Protein AF-A0A9N8PLY5-F1 (afdb_monomer)

Nearest PDB structures (foldseek):
  2zqv-assembly1_A  TM=8.929E-01  e=2.092E-15  Homo sapiens
  2zqu-assembly1_A  TM=8.522E-01  e=7.098E-16  Homo sapiens
  2zqt-assembly1_A  TM=8.803E-01  e=2.092E-15  Homo sapiens
  2zr4-assembly1_A  TM=8.783E-01  e=2.395E-15  Homo sapiens
  2zr5-assembly1_A  TM=8.614E-01  e=6.596E-15  Homo sapiens

Radius of gyration: 19.1 Å; Cα contacts (8 Å, |Δi|>4): 235; chains: 1; bounding box: 31×44×76 Å

Sequence (146 aa):
MGTYHSSASLRPDGQGQQEGKIRASHLLVKHKDSRRPSSWREAQITRSKDDAMTIILGHEARIRSGATSLGDLATTESDCSSSRKRGDLYVSLPFLGSPRQLTLLPAGFFGKGDMQKEFEDAAFALKPGEVSHVVETASGLHLIER

Structure (mmCIF, N/CA/C/O backbone):
data_AF-A0A9N8PLY5-F1
#
_entry.id   AF-A0A9N8PLY5-F1
#
loop_
_atom_site.group_PDB
_atom_site.id
_atom_site.type_symbol
_atom_site.label_atom_id
_atom_site.label_alt_id
_atom_site.label_comp_id
_atom_site.label_asym_id
_atom_site.label_entity_id
_atom_site.label_seq_id
_atom_site.pdbx_PDB_ins_code
_atom_site.Cartn_x
_atom_site.Cartn_y
_atom_site.Cartn_z
_atom_site.occupancy
_atom_site.B_iso_or_equiv
_atom_site.auth_seq_id
_atom_site.auth_comp_id
_atom_site.auth_asym_id
_atom_site.auth_atom_id
_atom_site.pdbx_PDB_model_num
ATOM 1 N N . MET A 1 1 ? 0.915 14.763 62.860 1.00 41.38 1 MET A N 1
ATOM 2 C CA . MET A 1 1 ? 0.776 13.669 61.875 1.00 41.38 1 MET A CA 1
ATOM 3 C C . MET A 1 1 ? 0.134 14.236 60.617 1.00 41.38 1 MET A C 1
ATOM 5 O O . MET A 1 1 ? -1.013 14.646 60.691 1.00 41.38 1 MET A O 1
ATOM 9 N N . GLY A 1 2 ? 0.879 14.355 59.516 1.00 41.28 2 GLY A N 1
ATOM 10 C CA . GLY A 1 2 ? 0.341 14.789 58.222 1.00 41.28 2 GLY A CA 1
ATOM 11 C C . GLY A 1 2 ? 0.014 13.576 57.357 1.00 41.28 2 GLY A C 1
ATOM 12 O O . GLY A 1 2 ? 0.891 12.747 57.123 1.00 41.28 2 GLY A O 1
ATOM 13 N N . THR A 1 3 ? -1.234 13.451 56.918 1.00 40.03 3 THR A N 1
ATOM 14 C CA . THR A 1 3 ? -1.690 12.394 56.011 1.00 40.03 3 THR A CA 1
ATOM 15 C C . THR A 1 3 ? -1.619 12.886 54.569 1.00 40.03 3 THR A C 1
ATOM 17 O O . THR A 1 3 ? -2.434 13.683 54.114 1.00 40.03 3 THR A O 1
ATOM 20 N N . TYR A 1 4 ? -0.609 12.402 53.849 1.00 36.97 4 TYR A N 1
ATOM 21 C CA . TYR A 1 4 ? -0.538 12.457 52.393 1.00 36.97 4 TYR A CA 1
ATOM 22 C C . TYR A 1 4 ? -1.430 11.349 51.820 1.00 36.97 4 TYR A C 1
ATOM 24 O O . TYR A 1 4 ? -1.236 10.181 52.148 1.00 36.97 4 TYR A O 1
ATOM 32 N N . HIS A 1 5 ? -2.373 11.695 50.945 1.00 38.81 5 HIS A N 1
ATOM 33 C CA . HIS A 1 5 ? -3.056 10.725 50.088 1.00 38.81 5 HIS A CA 1
ATOM 34 C C . HIS A 1 5 ? -2.550 10.898 48.655 1.00 38.81 5 HIS A C 1
ATOM 36 O O . HIS A 1 5 ? -2.921 11.847 47.967 1.00 38.81 5 HIS A O 1
ATOM 42 N N . SER A 1 6 ? -1.690 9.975 48.223 1.00 42.34 6 SER A N 1
ATOM 43 C CA . SER A 1 6 ? -1.201 9.878 46.848 1.00 42.34 6 SER A CA 1
ATOM 44 C C . SER A 1 6 ? -1.874 8.719 46.114 1.00 42.34 6 SER A C 1
ATOM 46 O O . SER A 1 6 ? -1.906 7.598 46.611 1.00 42.34 6 SER A O 1
ATOM 48 N N . SER A 1 7 ? -2.316 9.041 44.894 1.00 39.31 7 SER A N 1
ATOM 49 C CA . SER A 1 7 ? -2.361 8.216 43.675 1.00 39.31 7 SER A CA 1
ATOM 50 C C . SER A 1 7 ? -3.138 6.893 43.676 1.00 39.31 7 SER A C 1
ATOM 52 O O . SER A 1 7 ? -2.694 5.903 44.242 1.00 39.31 7 SER A O 1
ATOM 54 N N . ALA A 1 8 ? -4.186 6.818 42.851 1.00 40.97 8 ALA A N 1
ATOM 55 C CA . ALA A 1 8 ? -4.103 6.252 41.495 1.00 40.97 8 ALA A CA 1
ATOM 56 C C . ALA A 1 8 ? -5.520 5.923 40.998 1.00 40.97 8 ALA A C 1
ATOM 58 O O . ALA A 1 8 ? -5.941 4.769 40.977 1.00 40.97 8 ALA A O 1
ATOM 59 N N . SER A 1 9 ? -6.271 6.945 40.583 1.00 38.50 9 SER A N 1
ATOM 60 C CA . SER A 1 9 ? -7.453 6.704 39.758 1.00 38.50 9 SER A CA 1
ATOM 61 C C . SER A 1 9 ? -6.963 6.210 38.401 1.00 38.50 9 SER A C 1
ATOM 63 O O . SER A 1 9 ? -6.330 6.950 37.646 1.00 38.50 9 SER A O 1
ATOM 65 N N . LEU A 1 10 ? -7.198 4.923 38.155 1.00 43.47 10 LEU A N 1
ATOM 66 C CA . LEU A 1 10 ? -7.024 4.251 36.876 1.00 43.47 10 LEU A CA 1
ATOM 67 C C . LEU A 1 10 ? -7.582 5.144 35.762 1.00 43.47 10 LEU A C 1
ATOM 69 O O . LEU A 1 10 ? -8.719 5.612 35.826 1.00 43.47 10 LEU A O 1
ATOM 73 N N . ARG A 1 11 ? -6.722 5.443 34.788 1.00 43.44 11 ARG A N 1
ATOM 74 C CA . ARG A 1 11 ? -7.014 6.338 33.668 1.00 43.44 11 ARG A CA 1
ATOM 75 C C . ARG A 1 11 ? -8.225 5.786 32.903 1.00 43.44 11 ARG A C 1
ATOM 77 O O . ARG A 1 11 ? -8.207 4.597 32.582 1.00 43.44 11 ARG A O 1
ATOM 84 N N . PRO A 1 12 ? -9.244 6.606 32.603 1.00 41.22 12 PRO A N 1
ATOM 85 C CA . PRO A 1 12 ? -10.310 6.187 31.714 1.00 41.22 12 PRO A CA 1
ATOM 86 C C . PRO A 1 12 ? -9.721 5.947 30.322 1.00 41.22 12 PRO A C 1
ATOM 88 O O . PRO A 1 12 ? -8.774 6.622 29.907 1.00 41.22 12 PRO A O 1
ATOM 91 N N . ASP A 1 13 ? -10.283 4.944 29.656 1.00 42.12 13 ASP A N 1
ATOM 92 C CA . ASP A 1 13 ? -10.134 4.629 28.241 1.00 42.12 13 ASP A CA 1
ATOM 93 C C . ASP A 1 13 ? -9.898 5.907 27.423 1.00 42.12 13 ASP A C 1
ATOM 95 O O . ASP A 1 13 ? -10.708 6.835 27.444 1.00 42.12 13 ASP 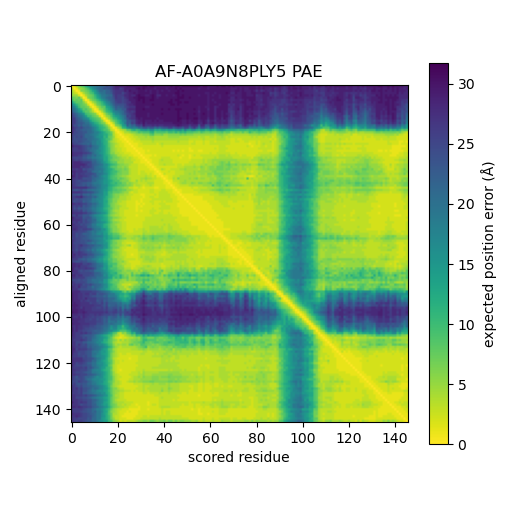A O 1
ATOM 99 N N . GLY A 1 14 ? -8.728 5.994 26.787 1.00 40.12 14 GLY A N 1
ATOM 100 C CA . GLY A 1 14 ? -8.248 7.170 26.070 1.00 40.12 14 GLY A CA 1
ATOM 101 C C . GLY A 1 14 ? -9.012 7.413 24.772 1.00 40.12 14 GLY A C 1
ATOM 102 O O . GLY A 1 14 ? -8.413 7.427 23.704 1.00 40.12 14 GLY A O 1
ATOM 103 N N . GLN A 1 15 ? -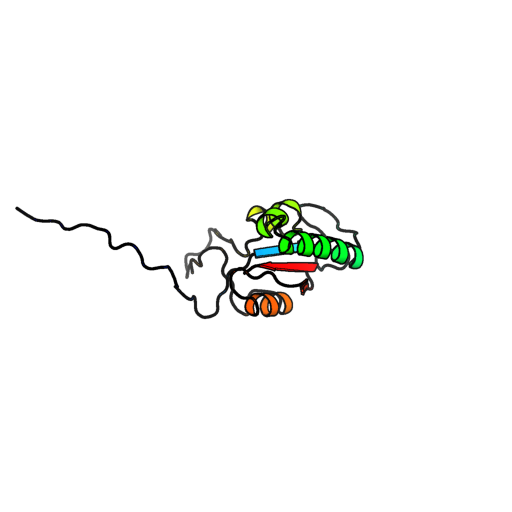10.317 7.657 24.859 1.00 39.94 15 GLN A N 1
ATOM 104 C CA . GLN A 1 15 ? -11.142 8.216 23.792 1.00 39.94 15 GLN A CA 1
ATOM 105 C C . GLN A 1 15 ? -10.927 9.731 23.732 1.00 39.94 15 GLN A C 1
ATOM 107 O O . GLN A 1 15 ? -11.839 10.535 23.879 1.00 39.94 15 GLN A O 1
ATOM 112 N N . GLY A 1 16 ? -9.676 10.135 23.519 1.00 40.00 16 GLY A N 1
ATOM 113 C CA . GLY A 1 16 ? -9.388 11.440 22.953 1.00 40.00 16 GLY A CA 1
ATOM 114 C C . GLY A 1 16 ? -9.602 11.332 21.453 1.00 40.00 16 GLY A C 1
ATOM 115 O O . GLY A 1 16 ? -8.645 11.087 20.723 1.00 40.00 16 GLY A O 1
ATOM 116 N N . GLN A 1 17 ? -10.851 11.465 20.996 1.00 43.62 17 GLN A N 1
ATOM 117 C CA . GLN A 1 17 ? -11.123 11.814 19.605 1.00 43.62 17 GLN A CA 1
ATOM 118 C C . GLN A 1 17 ? -10.312 13.077 19.299 1.00 43.62 17 GLN A C 1
ATOM 120 O O . GLN A 1 17 ? -10.666 14.176 19.714 1.00 43.62 17 GLN A O 1
ATOM 125 N N . GLN A 1 18 ? -9.186 12.922 18.604 1.00 48.59 18 GLN A N 1
ATOM 126 C CA . GLN A 1 18 ? -8.616 14.030 17.860 1.00 48.59 18 GLN A CA 1
ATOM 127 C C . GLN A 1 18 ? -9.636 14.325 16.762 1.00 48.59 18 GLN A C 1
ATOM 129 O O . GLN A 1 18 ? -9.681 13.607 15.766 1.00 48.59 18 GLN A O 1
ATOM 134 N N . GLU A 1 19 ? -10.529 15.287 16.993 1.00 57.56 19 GLU A N 1
ATOM 135 C CA . GLU A 1 19 ? -11.599 15.648 16.062 1.00 57.56 19 GLU A CA 1
ATOM 136 C C . GLU A 1 19 ? -11.011 15.846 14.651 1.00 57.56 19 GLU A C 1
ATOM 138 O O . GLU A 1 19 ? -10.247 16.775 14.395 1.00 57.56 19 GLU A O 1
ATOM 143 N N . GLY A 1 20 ? -11.301 14.902 13.747 1.00 72.31 20 GLY A N 1
ATOM 144 C CA . GLY A 1 20 ? -10.858 14.926 12.349 1.00 72.31 20 GLY A CA 1
ATOM 145 C C . GLY A 1 20 ? -9.541 14.213 12.009 1.00 72.31 20 GLY A C 1
ATOM 146 O O . GLY A 1 20 ? -9.143 14.274 10.846 1.00 72.31 20 GLY A O 1
ATOM 147 N N . LYS A 1 21 ? -8.874 13.528 12.950 1.00 80.25 21 LYS A N 1
ATOM 148 C CA . LYS A 1 21 ? -7.647 12.754 12.670 1.00 80.25 21 LYS A CA 1
ATOM 149 C C . LYS A 1 21 ? -7.850 11.260 12.889 1.00 80.25 21 LYS A C 1
ATOM 151 O O . LYS A 1 21 ? -8.472 10.845 13.866 1.00 80.25 21 LYS A O 1
ATOM 156 N N . ILE A 1 22 ? -7.298 10.452 11.991 1.00 84.12 22 ILE A N 1
ATOM 157 C CA . ILE A 1 22 ? -7.348 8.989 12.052 1.00 84.12 22 ILE A CA 1
ATOM 158 C C . ILE A 1 22 ? -5.942 8.416 12.099 1.00 84.12 22 ILE A C 1
ATOM 160 O O . ILE A 1 22 ? -5.001 9.028 11.599 1.00 84.12 22 ILE A O 1
ATOM 164 N N . ARG A 1 23 ? -5.814 7.230 12.690 1.00 86.19 23 ARG A N 1
ATOM 165 C CA . ARG A 1 23 ? -4.620 6.407 12.564 1.00 86.19 23 ARG A CA 1
ATOM 166 C C . ARG A 1 23 ? -4.873 5.322 11.535 1.00 86.19 23 ARG A C 1
ATOM 168 O O . ARG A 1 23 ? -5.971 4.784 11.510 1.00 86.19 23 ARG A O 1
ATOM 175 N N . ALA A 1 24 ? -3.885 5.044 10.691 1.00 89.12 24 ALA A N 1
ATOM 176 C CA . ALA A 1 24 ? -3.950 3.918 9.772 1.00 89.12 24 ALA A CA 1
ATOM 177 C C . ALA A 1 24 ? -2.555 3.363 9.473 1.00 89.12 24 ALA A C 1
ATOM 179 O O . ALA A 1 24 ? -1.560 4.093 9.437 1.00 89.12 24 ALA A O 1
ATOM 180 N N . SER A 1 25 ? -2.510 2.065 9.208 1.00 91.38 25 SER A N 1
ATOM 181 C CA . SER A 1 25 ? -1.362 1.368 8.645 1.00 91.38 25 SER A CA 1
ATOM 182 C C . SER A 1 25 ? -1.630 1.0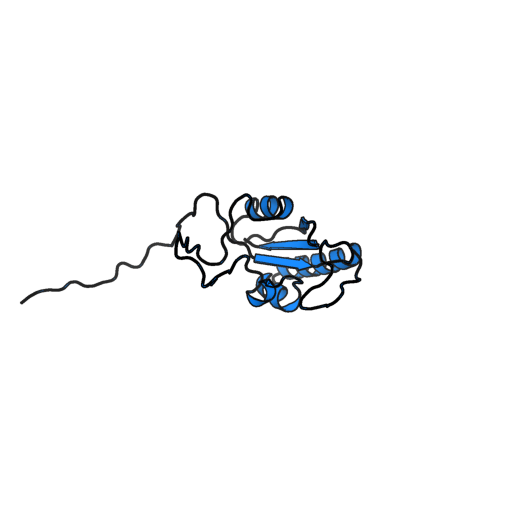42 7.183 1.00 91.38 25 SER A C 1
ATOM 184 O O . SER A 1 25 ? -2.777 0.878 6.773 1.00 91.38 25 SER A O 1
ATOM 186 N N . HIS A 1 26 ? -0.576 0.938 6.376 1.00 92.62 26 HIS A N 1
ATOM 187 C CA . HIS A 1 26 ? -0.727 0.547 4.976 1.00 92.62 26 HIS A CA 1
ATOM 188 C C . HIS A 1 26 ? 0.326 -0.443 4.488 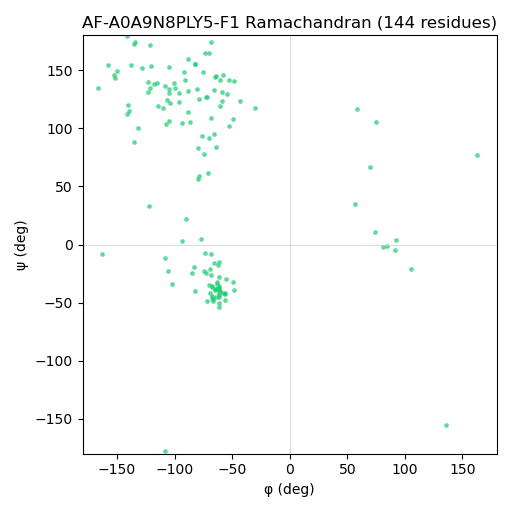1.00 92.62 26 HIS A C 1
ATOM 190 O O . HIS A 1 26 ? 1.463 -0.494 4.971 1.00 92.62 26 HIS A O 1
ATOM 196 N N . LEU A 1 27 ? -0.057 -1.196 3.465 1.00 92.75 27 LEU A N 1
ATOM 197 C CA . LEU A 1 27 ? 0.833 -1.999 2.645 1.00 92.75 27 LEU A CA 1
ATOM 198 C C . LEU A 1 27 ? 0.810 -1.416 1.236 1.00 92.75 27 LEU A C 1
ATOM 200 O O . LEU A 1 27 ? -0.246 -1.361 0.614 1.00 92.75 27 LEU A O 1
ATOM 204 N N . LEU A 1 28 ? 1.971 -0.974 0.751 1.00 93.88 28 LEU A N 1
ATOM 205 C CA . LEU A 1 28 ? 2.131 -0.401 -0.582 1.00 93.88 28 LEU A CA 1
ATOM 206 C C . LEU A 1 28 ? 2.847 -1.397 -1.491 1.00 93.88 28 LEU A C 1
ATOM 208 O O . LEU A 1 28 ? 3.971 -1.790 -1.188 1.00 93.88 28 LEU A O 1
ATOM 212 N N . VAL A 1 29 ? 2.243 -1.731 -2.626 1.00 94.94 29 VAL A N 1
ATOM 213 C CA . VAL A 1 29 ? 2.895 -2.449 -3.725 1.00 94.94 29 VAL A CA 1
ATOM 214 C C . VAL A 1 29 ? 3.066 -1.488 -4.892 1.00 94.94 29 VAL A C 1
ATOM 216 O O . VAL A 1 29 ? 2.096 -0.969 -5.447 1.00 94.94 29 VAL A O 1
ATOM 219 N N . LYS A 1 30 ? 4.315 -1.232 -5.272 1.00 95.12 30 LYS A N 1
ATOM 220 C CA . LYS A 1 30 ? 4.626 -0.389 -6.430 1.00 95.12 30 LYS A CA 1
ATOM 221 C C . LYS A 1 30 ? 4.678 -1.206 -7.720 1.00 95.12 30 LYS A C 1
ATOM 223 O O . LYS A 1 30 ? 4.901 -2.417 -7.702 1.00 95.12 30 LYS A O 1
ATOM 228 N N . HIS A 1 31 ? 4.537 -0.510 -8.840 1.00 95.88 31 HIS A N 1
ATOM 229 C CA . HIS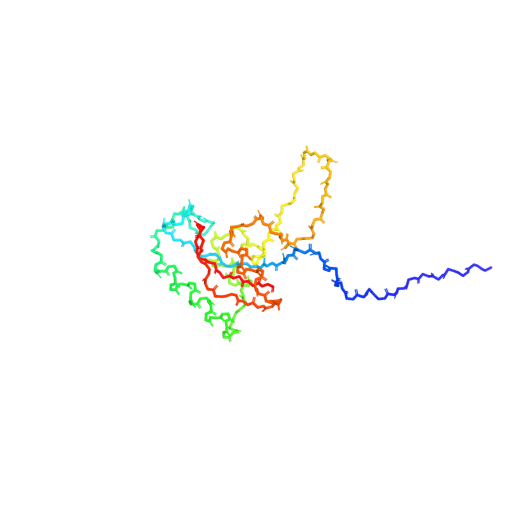 A 1 31 ? 4.712 -1.019 -10.201 1.00 95.88 31 HIS A CA 1
ATOM 230 C C . HIS A 1 31 ? 5.548 -0.031 -11.025 1.00 95.88 31 HIS A C 1
ATOM 232 O O . HIS A 1 31 ? 5.870 1.068 -10.567 1.00 95.88 31 HIS A O 1
ATOM 238 N N . LYS A 1 32 ? 5.893 -0.418 -12.254 1.00 94.06 32 LYS A N 1
ATOM 239 C CA . LYS A 1 32 ? 6.695 0.400 -13.177 1.00 94.06 32 LYS A CA 1
ATOM 240 C C . LYS A 1 32 ? 6.117 1.799 -13.451 1.00 94.06 32 LYS A C 1
ATOM 242 O O . LYS A 1 32 ? 6.882 2.729 -13.676 1.00 94.06 32 LYS A O 1
ATOM 247 N N . ASP A 1 33 ? 4.791 1.954 -13.398 1.00 92.81 33 ASP A N 1
ATOM 248 C CA . ASP A 1 33 ? 4.097 3.229 -13.657 1.00 92.81 33 ASP A CA 1
ATOM 249 C C . ASP A 1 33 ? 3.837 4.038 -12.372 1.00 92.81 33 ASP A C 1
ATOM 251 O O . ASP A 1 33 ? 3.228 5.105 -12.412 1.00 92.81 33 ASP A O 1
ATOM 255 N N . SER A 1 34 ? 4.299 3.556 -11.212 1.00 92.25 34 SER A N 1
ATOM 256 C CA . SER A 1 34 ? 4.252 4.331 -9.973 1.00 92.25 34 SER A CA 1
ATOM 257 C C . SER A 1 34 ? 5.142 5.572 -10.086 1.00 92.25 34 SER A C 1
ATOM 259 O O . SER A 1 34 ? 6.249 5.501 -10.613 1.00 92.25 34 SER A O 1
ATOM 261 N N . ARG A 1 35 ? 4.731 6.702 -9.492 1.00 90.75 35 ARG A N 1
ATOM 262 C CA . ARG A 1 35 ? 5.461 7.991 -9.534 1.00 90.75 35 ARG A CA 1
ATOM 263 C C . ARG A 1 35 ? 6.951 7.878 -9.182 1.00 90.75 35 ARG A C 1
ATOM 265 O O . ARG A 1 35 ? 7.766 8.673 -9.642 1.00 90.75 35 ARG A O 1
ATOM 272 N N . ARG A 1 36 ? 7.301 6.936 -8.303 1.00 89.81 36 ARG A N 1
ATOM 273 C CA . ARG A 1 36 ? 8.680 6.611 -7.914 1.00 89.81 36 ARG A CA 1
ATOM 274 C C . ARG A 1 36 ? 8.846 5.088 -7.905 1.00 89.81 36 ARG A C 1
ATOM 276 O O . ARG A 1 36 ? 8.629 4.506 -6.834 1.00 89.81 36 ARG A O 1
ATOM 283 N N . PRO A 1 37 ? 9.210 4.454 -9.035 1.00 90.75 37 PRO A N 1
ATOM 284 C CA . PRO A 1 37 ? 9.290 3.000 -9.183 1.00 90.75 37 PRO A CA 1
ATOM 285 C C . PRO A 1 37 ? 10.591 2.454 -8.572 1.00 90.75 37 PRO A C 1
ATOM 287 O O . PRO A 1 37 ? 11.418 1.833 -9.230 1.00 90.75 37 PRO A O 1
ATOM 290 N N . SER A 1 38 ? 10.800 2.744 -7.293 1.00 90.81 38 SER A N 1
ATOM 291 C CA . SER A 1 38 ? 11.917 2.268 -6.482 1.00 90.81 38 SER A CA 1
ATOM 292 C C . SER A 1 38 ? 11.503 2.214 -5.016 1.00 90.81 38 SER A C 1
ATOM 294 O O . SER A 1 38 ? 10.695 3.029 -4.546 1.00 90.81 38 SER A O 1
ATOM 296 N N . SER A 1 39 ? 12.027 1.247 -4.276 1.00 90.00 39 SER A N 1
ATOM 297 C CA . SER A 1 39 ? 11.786 1.076 -2.847 1.00 90.00 39 SER A CA 1
ATOM 298 C C . SER A 1 39 ? 13.061 0.630 -2.135 1.00 90.00 39 SER A C 1
ATOM 300 O O . SER A 1 39 ? 14.118 0.465 -2.736 1.00 90.00 39 SER A O 1
ATOM 302 N N . TRP A 1 40 ? 12.970 0.455 -0.819 1.00 87.56 40 TRP A N 1
ATOM 303 C CA . TRP A 1 40 ? 14.053 -0.141 -0.040 1.00 87.56 40 TRP A CA 1
ATOM 304 C C . TRP A 1 40 ? 14.244 -1.636 -0.351 1.00 87.56 40 TRP A C 1
ATOM 306 O O . TRP A 1 40 ? 15.313 -2.168 -0.067 1.00 87.56 40 TRP A O 1
ATOM 316 N N . ARG A 1 41 ? 13.217 -2.300 -0.907 1.00 86.94 41 ARG A N 1
ATOM 317 C CA . ARG A 1 41 ? 13.254 -3.715 -1.305 1.00 86.94 41 ARG A CA 1
ATOM 318 C C . ARG A 1 41 ? 13.899 -3.885 -2.669 1.00 86.94 41 ARG A C 1
ATOM 320 O O . ARG A 1 41 ? 14.657 -4.822 -2.884 1.00 86.94 41 ARG A O 1
ATOM 327 N N . GLU A 1 42 ? 13.583 -2.975 -3.584 1.00 88.56 42 GLU A N 1
ATOM 328 C CA . GLU A 1 42 ? 13.980 -3.075 -4.980 1.00 88.56 42 GLU A CA 1
ATOM 329 C C . GLU A 1 42 ? 14.389 -1.698 -5.508 1.00 88.56 42 GLU A C 1
ATOM 331 O O . GLU A 1 42 ? 13.597 -0.753 -5.528 1.00 88.56 42 GLU A O 1
ATOM 336 N N . ALA A 1 43 ? 15.644 -1.583 -5.952 1.00 89.00 43 ALA A N 1
ATOM 337 C CA . ALA A 1 43 ? 16.199 -0.323 -6.440 1.00 89.00 43 ALA A CA 1
ATOM 338 C C . ALA A 1 43 ? 15.474 0.199 -7.694 1.00 89.00 43 ALA A C 1
ATOM 340 O O . ALA A 1 43 ? 15.349 1.411 -7.864 1.00 89.00 43 ALA A O 1
ATOM 341 N N . GLN A 1 44 ? 14.970 -0.703 -8.540 1.00 92.44 44 GLN A N 1
ATOM 342 C CA . GLN A 1 44 ? 14.210 -0.377 -9.742 1.00 92.44 44 GLN A CA 1
ATOM 343 C C . GLN A 1 44 ? 13.071 -1.379 -9.930 1.00 92.44 44 GLN A C 1
ATOM 345 O O . GLN A 1 44 ? 13.304 -2.542 -10.233 1.00 92.44 44 GLN A O 1
ATOM 350 N N . ILE A 1 45 ? 11.839 -0.906 -9.791 1.00 92.31 45 ILE A N 1
ATOM 351 C CA . ILE A 1 45 ? 10.632 -1.725 -9.862 1.00 92.31 45 ILE A CA 1
ATOM 352 C C . ILE A 1 45 ? 10.168 -1.800 -11.314 1.00 92.31 45 ILE A C 1
ATOM 354 O O . ILE A 1 45 ? 9.763 -0.797 -11.898 1.00 92.31 45 ILE A O 1
ATOM 358 N N . THR A 1 46 ? 10.232 -2.998 -11.894 1.00 94.06 46 THR A N 1
ATOM 359 C CA . THR A 1 46 ? 9.909 -3.244 -13.315 1.00 94.06 46 THR A CA 1
ATOM 360 C C . THR A 1 46 ? 8.601 -4.004 -13.533 1.00 94.06 46 THR A C 1
ATOM 362 O O . THR A 1 46 ? 8.096 -4.044 -14.657 1.00 94.06 46 THR A O 1
ATOM 365 N N . ARG A 1 47 ? 8.021 -4.562 -12.463 1.00 94.50 47 ARG A N 1
ATOM 366 C CA . ARG A 1 47 ? 6.761 -5.318 -12.501 1.00 94.50 47 ARG A CA 1
ATOM 367 C C . ARG A 1 47 ? 5.606 -4.486 -13.064 1.00 94.50 47 ARG A C 1
ATOM 369 O O . ARG A 1 47 ? 5.547 -3.265 -12.864 1.00 94.50 47 ARG A O 1
ATOM 376 N N . SER A 1 48 ? 4.692 -5.139 -13.777 1.00 96.50 48 SER A N 1
ATOM 377 C CA . SER A 1 48 ? 3.533 -4.465 -14.360 1.00 96.50 48 SER A CA 1
ATOM 378 C C . SER A 1 48 ? 2.499 -4.098 -13.291 1.00 96.50 48 SER A C 1
ATOM 380 O O . SER A 1 48 ? 2.543 -4.582 -12.158 1.00 96.50 48 SER A O 1
ATOM 382 N N . LYS A 1 49 ? 1.554 -3.221 -13.647 1.00 94.00 49 LYS A N 1
ATOM 383 C CA . LYS A 1 49 ? 0.420 -2.898 -12.774 1.00 94.00 49 LYS A CA 1
ATOM 384 C C . LYS A 1 49 ? -0.445 -4.132 -12.479 1.00 94.00 49 LYS A C 1
ATOM 386 O O . LYS A 1 49 ? -0.921 -4.268 -11.360 1.00 94.00 49 LYS A O 1
ATOM 391 N N . ASP A 1 50 ? -0.605 -5.029 -13.450 1.00 94.88 50 ASP A N 1
ATOM 392 C CA . ASP A 1 50 ? -1.378 -6.268 -13.297 1.00 94.88 50 ASP A CA 1
ATOM 393 C C . ASP A 1 50 ? -0.690 -7.261 -12.345 1.00 94.88 50 ASP A C 1
ATOM 395 O O . ASP A 1 50 ? -1.320 -7.797 -11.432 1.00 94.88 50 ASP A O 1
ATOM 399 N N . ASP A 1 51 ? 0.637 -7.397 -12.452 1.00 94.75 51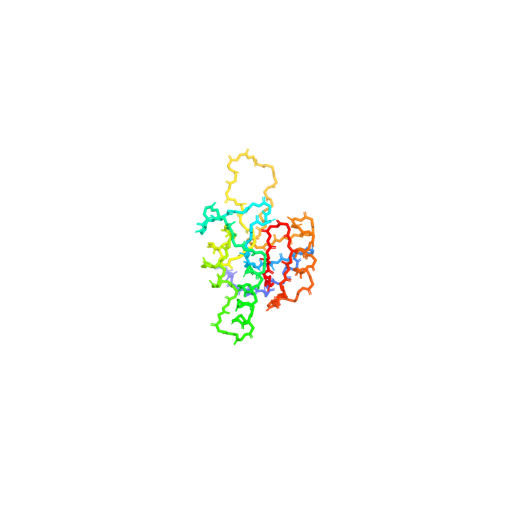 ASP A N 1
ATOM 400 C CA . ASP A 1 51 ? 1.421 -8.198 -11.504 1.00 94.75 51 ASP A CA 1
ATOM 401 C C . ASP A 1 51 ? 1.304 -7.631 -10.086 1.00 94.75 51 ASP A C 1
ATOM 403 O O . ASP A 1 51 ? 1.074 -8.364 -9.125 1.00 94.75 51 ASP A O 1
ATOM 407 N N . ALA A 1 52 ? 1.423 -6.306 -9.945 1.00 93.75 52 ALA A N 1
ATOM 408 C CA . ALA A 1 52 ? 1.245 -5.637 -8.662 1.00 93.75 52 ALA A CA 1
ATOM 409 C C . ALA A 1 52 ? -0.172 -5.844 -8.101 1.00 93.75 52 ALA A C 1
ATOM 411 O O . ALA A 1 52 ? -0.316 -6.044 -6.894 1.00 93.75 52 ALA A O 1
ATOM 412 N N . MET A 1 53 ? -1.196 -5.853 -8.964 1.00 94.94 53 MET A N 1
ATOM 413 C CA . MET A 1 53 ? -2.583 -6.140 -8.592 1.00 94.94 53 MET A CA 1
ATOM 414 C C . MET A 1 53 ? -2.733 -7.574 -8.078 1.00 94.94 53 MET A C 1
ATOM 416 O O . MET A 1 53 ? -3.316 -7.802 -7.022 1.00 94.94 53 MET A O 1
ATOM 420 N N . THR A 1 54 ? -2.135 -8.541 -8.767 1.00 95.69 54 THR A N 1
ATOM 421 C CA . THR A 1 54 ? -2.140 -9.946 -8.342 1.00 95.69 54 THR A CA 1
ATOM 422 C C . THR A 1 54 ? -1.448 -10.125 -6.989 1.00 95.69 54 THR A C 1
ATOM 424 O O . THR A 1 54 ? -1.970 -10.807 -6.105 1.00 95.69 54 THR A O 1
ATOM 427 N N . ILE A 1 55 ? -0.303 -9.464 -6.787 1.00 94.38 55 ILE A N 1
ATOM 428 C CA . ILE A 1 55 ? 0.446 -9.502 -5.524 1.00 94.38 55 ILE A CA 1
ATOM 429 C C . ILE A 1 55 ? -0.400 -8.938 -4.377 1.00 94.38 55 ILE A C 1
ATOM 431 O O . ILE A 1 55 ? -0.550 -9.586 -3.338 1.00 94.38 55 ILE A O 1
ATOM 435 N N . ILE A 1 56 ? -0.981 -7.749 -4.558 1.00 94.94 56 ILE A N 1
ATOM 436 C CA . ILE A 1 56 ? -1.727 -7.091 -3.483 1.00 94.94 56 ILE A CA 1
ATOM 437 C C . ILE A 1 56 ? -3.047 -7.802 -3.167 1.00 94.94 56 ILE A C 1
ATOM 439 O O . ILE A 1 56 ? -3.391 -7.922 -1.995 1.00 94.94 56 ILE A O 1
ATOM 443 N N . LEU A 1 57 ? -3.731 -8.367 -4.166 1.00 94.81 57 LEU A N 1
ATOM 444 C CA . LEU A 1 57 ? -4.905 -9.220 -3.952 1.00 94.81 57 LEU A CA 1
ATOM 445 C C . LEU A 1 57 ? -4.542 -10.499 -3.185 1.00 94.81 57 LEU A C 1
ATOM 447 O O . LEU A 1 57 ? -5.280 -10.929 -2.298 1.00 94.81 57 LEU A O 1
ATOM 451 N N . GLY A 1 58 ? -3.374 -11.085 -3.466 1.00 95.12 58 GLY A N 1
ATOM 452 C CA . GLY A 1 58 ? -2.846 -12.209 -2.694 1.00 95.12 58 GLY A CA 1
ATOM 453 C C . GLY A 1 58 ? -2.602 -11.847 -1.225 1.00 95.12 58 GLY A C 1
ATOM 454 O O . GLY A 1 58 ? -2.904 -12.636 -0.326 1.00 95.12 58 GLY A O 1
ATOM 455 N N . HIS A 1 59 ? -2.101 -10.640 -0.956 1.00 93.69 59 HIS A N 1
ATOM 456 C CA . HIS A 1 59 ? -1.967 -10.122 0.407 1.00 93.69 59 HIS A CA 1
ATOM 457 C C . HIS A 1 59 ? -3.327 -9.864 1.065 1.00 93.69 59 HIS A C 1
ATOM 459 O O . HIS A 1 59 ? -3.526 -10.292 2.201 1.00 93.69 59 HIS A O 1
ATOM 465 N N . GLU A 1 60 ? -4.275 -9.251 0.352 1.00 93.75 60 GLU A N 1
ATOM 466 C CA . GLU A 1 60 ? -5.639 -9.013 0.836 1.00 93.75 60 GLU A CA 1
ATOM 467 C C . GLU A 1 60 ? -6.306 -10.326 1.265 1.00 93.75 60 GLU A C 1
ATOM 469 O O . GLU A 1 60 ? -6.828 -10.421 2.375 1.00 93.75 60 GLU A O 1
ATOM 474 N N . ALA A 1 61 ? -6.225 -11.373 0.439 1.00 94.25 61 ALA A N 1
ATOM 475 C CA . ALA A 1 61 ? -6.777 -12.688 0.756 1.00 94.25 61 ALA A CA 1
ATOM 476 C C . ALA A 1 61 ? -6.143 -13.307 2.016 1.00 94.25 61 ALA A C 1
ATOM 478 O O . ALA A 1 61 ? -6.841 -13.888 2.851 1.00 94.25 61 ALA A O 1
ATOM 479 N N . ARG A 1 62 ? -4.825 -13.156 2.201 1.00 93.00 62 ARG A N 1
ATOM 480 C CA . ARG A 1 62 ? -4.117 -13.640 3.401 1.00 93.00 62 ARG A CA 1
ATOM 481 C C . ARG A 1 62 ? -4.511 -12.877 4.667 1.00 93.00 62 ARG A C 1
ATOM 483 O O . ARG A 1 62 ? -4.606 -13.488 5.727 1.00 93.00 62 ARG A O 1
ATOM 490 N N . ILE A 1 63 ? -4.758 -11.574 4.556 1.00 92.31 63 ILE A N 1
ATOM 491 C CA . ILE A 1 63 ? -5.204 -10.740 5.679 1.00 92.31 63 ILE A CA 1
ATOM 492 C C . ILE A 1 63 ? -6.654 -11.071 6.037 1.00 92.31 63 ILE A C 1
ATOM 494 O O . ILE A 1 63 ? -6.958 -11.363 7.190 1.00 92.31 63 ILE A O 1
ATOM 498 N N . ARG A 1 64 ? -7.545 -11.124 5.039 1.00 90.50 64 ARG A N 1
ATOM 499 C CA . ARG A 1 64 ? -8.970 -11.441 5.232 1.00 90.50 64 ARG A CA 1
ATOM 500 C C . ARG A 1 64 ? -9.207 -12.850 5.770 1.00 90.50 64 ARG A C 1
ATOM 502 O O . ARG A 1 64 ? -10.135 -13.051 6.542 1.00 90.50 64 ARG A O 1
ATOM 509 N N . SER A 1 65 ? -8.378 -13.819 5.381 1.00 92.62 65 SER A N 1
ATOM 510 C CA . SER A 1 65 ? -8.429 -15.179 5.940 1.00 92.62 65 SER A CA 1
ATOM 511 C C . SER A 1 65 ? -7.876 -15.276 7.366 1.00 92.62 65 SER A C 1
ATOM 513 O O . SER A 1 65 ? -7.980 -16.335 7.978 1.00 92.62 65 SER A O 1
ATOM 515 N N . GLY A 1 66 ? -7.285 -14.202 7.903 1.00 90.12 66 GLY A N 1
ATOM 516 C CA . GLY A 1 66 ? -6.665 -14.192 9.227 1.00 90.12 66 GLY A CA 1
ATOM 517 C C . GLY A 1 66 ? -5.329 -14.936 9.294 1.00 90.12 66 GLY A C 1
ATOM 518 O O . GLY A 1 66 ? -4.806 -15.147 10.385 1.00 90.12 66 GLY A O 1
ATOM 519 N N . ALA A 1 67 ? -4.751 -15.329 8.152 1.00 90.69 67 ALA A N 1
ATOM 520 C CA . ALA A 1 67 ? -3.475 -16.042 8.105 1.00 90.69 67 ALA A CA 1
ATOM 521 C C . ALA A 1 67 ? -2.287 -15.160 8.532 1.00 90.69 67 ALA A C 1
ATOM 523 O O . ALA A 1 67 ? -1.254 -15.670 8.958 1.00 90.69 67 ALA A O 1
ATOM 524 N N . THR A 1 68 ? -2.405 -13.839 8.375 1.00 90.25 68 THR A N 1
ATOM 525 C CA . THR A 1 68 ? -1.382 -12.856 8.758 1.00 90.25 68 THR A CA 1
ATOM 526 C C . THR A 1 68 ? -2.015 -11.480 8.964 1.00 90.25 68 THR A C 1
ATOM 528 O O . THR A 1 68 ? -3.036 -11.181 8.349 1.00 90.25 68 THR A O 1
ATOM 531 N N . SER A 1 69 ? -1.401 -10.616 9.777 1.00 89.81 69 SER A N 1
ATOM 532 C CA . SER A 1 69 ? -1.844 -9.219 9.908 1.00 89.81 69 SER A CA 1
ATOM 533 C C . SER A 1 69 ? -1.290 -8.337 8.782 1.00 89.81 69 SER A C 1
ATOM 535 O O . SER A 1 69 ? -0.222 -8.638 8.227 1.00 89.81 69 SER A O 1
ATOM 537 N N . LEU A 1 70 ? -1.977 -7.226 8.468 1.00 90.81 70 LEU A N 1
ATOM 538 C CA . LEU A 1 70 ? -1.460 -6.223 7.530 1.00 90.81 70 LEU A CA 1
ATOM 539 C C . LEU A 1 70 ? -0.112 -5.692 8.011 1.00 90.81 70 LEU A C 1
ATOM 541 O O . LEU A 1 70 ? 0.819 -5.566 7.219 1.00 90.81 70 LEU A O 1
ATOM 545 N N . GLY A 1 71 ? 0.011 -5.43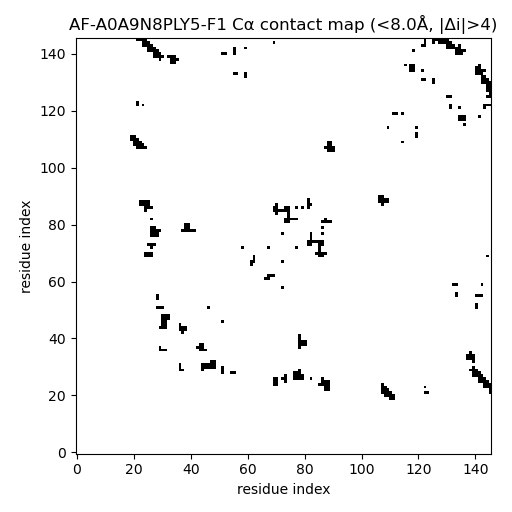9 9.314 1.00 87.50 71 GLY A N 1
ATOM 546 C CA . GLY A 1 71 ? 1.237 -4.921 9.900 1.00 87.50 71 GLY A CA 1
ATOM 547 C C . GLY A 1 71 ? 2.440 -5.848 9.727 1.00 87.50 71 GLY A C 1
ATOM 548 O O . GLY A 1 71 ? 3.522 -5.367 9.398 1.00 87.50 71 GLY A O 1
ATOM 549 N N . ASP A 1 72 ? 2.266 -7.164 9.893 1.00 89.06 72 ASP A N 1
ATOM 550 C CA . ASP A 1 72 ? 3.349 -8.137 9.682 1.00 89.06 72 ASP A CA 1
ATOM 551 C C . ASP A 1 72 ? 3.760 -8.197 8.207 1.00 89.06 72 ASP A C 1
ATOM 553 O O . ASP A 1 72 ? 4.946 -8.071 7.899 1.00 89.06 72 ASP A O 1
ATOM 557 N N . LEU A 1 73 ? 2.794 -8.287 7.285 1.00 90.25 73 LEU A N 1
ATOM 558 C CA . LEU A 1 73 ? 3.088 -8.267 5.847 1.00 90.25 73 LEU A CA 1
ATOM 559 C C . LEU A 1 73 ? 3.734 -6.958 5.405 1.00 90.25 73 LEU A C 1
ATOM 561 O O . LEU A 1 73 ? 4.634 -6.964 4.569 1.00 90.25 73 LEU A O 1
ATOM 565 N N . ALA A 1 74 ? 3.317 -5.829 5.973 1.00 90.44 74 ALA A N 1
ATOM 566 C CA . ALA A 1 74 ? 3.883 -4.538 5.630 1.00 90.44 74 ALA A CA 1
ATOM 567 C C . ALA A 1 74 ? 5.382 -4.467 5.960 1.00 90.44 74 ALA A C 1
ATOM 569 O O . ALA A 1 74 ? 6.110 -3.756 5.270 1.00 90.44 74 ALA A O 1
ATOM 570 N N . THR A 1 75 ? 5.870 -5.214 6.958 1.00 88.25 75 THR A N 1
ATOM 571 C CA . THR A 1 75 ? 7.306 -5.232 7.285 1.00 88.25 75 THR A CA 1
ATOM 572 C C . THR A 1 75 ? 8.170 -5.873 6.201 1.00 88.25 75 THR A C 1
ATOM 574 O O . THR A 1 75 ? 9.278 -5.392 5.960 1.00 88.25 75 THR A O 1
ATOM 577 N N . THR A 1 76 ? 7.676 -6.916 5.526 1.00 88.06 76 THR A N 1
ATOM 578 C CA . THR A 1 76 ? 8.455 -7.679 4.538 1.00 88.06 76 THR A CA 1
ATOM 579 C C . THR A 1 76 ? 8.111 -7.318 3.099 1.00 88.06 76 THR A C 1
ATOM 581 O O . THR A 1 76 ? 9.000 -7.317 2.250 1.00 88.06 76 THR A O 1
ATOM 584 N N . GLU A 1 77 ? 6.847 -6.981 2.826 1.00 90.75 77 GLU A N 1
ATOM 585 C CA . GLU A 1 77 ? 6.319 -6.826 1.468 1.00 90.75 77 GLU A CA 1
ATOM 586 C C . GLU A 1 77 ? 6.092 -5.372 1.044 1.00 90.75 77 GLU A C 1
ATOM 588 O O . GLU A 1 77 ? 6.107 -5.081 -0.152 1.00 90.75 77 GLU A O 1
ATOM 593 N N . SER A 1 78 ? 5.928 -4.433 1.984 1.00 89.94 78 SER A N 1
ATOM 594 C CA . SER A 1 78 ? 5.606 -3.044 1.629 1.00 89.94 78 SER A CA 1
ATOM 595 C C . SER A 1 78 ? 6.796 -2.317 0.996 1.00 89.94 78 SER A C 1
ATOM 597 O O . SER A 1 78 ? 7.869 -2.195 1.588 1.00 89.94 78 SER A O 1
ATOM 599 N N . ASP A 1 79 ? 6.571 -1.726 -0.175 1.00 88.50 79 ASP A N 1
ATOM 600 C CA . ASP A 1 79 ? 7.493 -0.836 -0.887 1.00 88.50 79 ASP A CA 1
ATOM 601 C C . ASP A 1 79 ? 7.549 0.587 -0.291 1.00 88.50 79 ASP A C 1
ATOM 603 O O . ASP A 1 79 ? 8.209 1.484 -0.833 1.00 88.50 79 ASP A O 1
ATOM 607 N N . CYS A 1 80 ? 6.864 0.825 0.831 1.00 84.25 80 CYS A N 1
ATOM 608 C CA . CYS A 1 80 ? 6.963 2.060 1.599 1.00 84.25 80 CYS A CA 1
ATOM 609 C C . CYS A 1 80 ? 8.033 1.948 2.696 1.00 84.25 80 CYS A C 1
ATOM 611 O O . CYS A 1 80 ? 8.230 0.893 3.291 1.00 84.25 80 CYS A O 1
ATOM 613 N N . SER A 1 81 ? 8.690 3.060 3.032 1.00 79.88 81 SER A N 1
ATOM 614 C CA . SER A 1 81 ? 9.627 3.123 4.164 1.00 79.88 81 SER A CA 1
ATOM 615 C C . SER A 1 81 ? 8.951 2.928 5.530 1.00 79.88 81 SER A C 1
ATOM 617 O O . SER A 1 81 ? 9.643 2.635 6.508 1.00 79.88 81 SER A O 1
ATOM 619 N N . SER A 1 82 ? 7.617 3.049 5.608 1.00 76.06 82 SER A N 1
ATOM 620 C CA . SER A 1 82 ? 6.831 2.731 6.808 1.00 76.06 82 SER A CA 1
ATOM 621 C C . SER A 1 82 ? 6.808 1.234 7.145 1.00 76.06 82 SER A C 1
ATOM 623 O O . SER A 1 82 ? 6.393 0.876 8.247 1.00 76.06 82 SER A O 1
ATOM 625 N N . SER A 1 83 ? 7.328 0.359 6.271 1.00 74.19 83 SER A N 1
ATOM 626 C CA . SER A 1 83 ? 7.515 -1.075 6.546 1.00 74.19 83 SER A CA 1
ATOM 627 C C . SER A 1 83 ? 8.196 -1.332 7.897 1.00 74.19 83 SER A C 1
ATOM 629 O O . SER A 1 83 ? 7.760 -2.181 8.667 1.00 74.19 83 SER A O 1
ATOM 631 N N . ARG A 1 84 ? 9.185 -0.509 8.270 1.00 75.31 84 ARG A N 1
ATOM 632 C CA . ARG A 1 84 ? 9.922 -0.599 9.548 1.00 75.31 84 ARG A CA 1
ATOM 633 C C . ARG A 1 84 ? 9.054 -0.412 10.798 1.00 75.31 84 ARG A C 1
ATOM 635 O O . ARG A 1 84 ? 9.511 -0.698 11.899 1.00 75.31 84 ARG A O 1
ATOM 642 N N . LYS A 1 85 ? 7.833 0.102 10.642 1.00 79.81 85 LYS A N 1
ATOM 643 C CA . LYS A 1 85 ? 6.863 0.359 11.716 1.00 79.81 85 LYS A CA 1
ATOM 644 C C . LYS A 1 85 ? 5.561 -0.391 11.476 1.00 79.81 85 LYS A C 1
ATOM 646 O O . LYS A 1 85 ? 4.498 0.112 11.808 1.00 79.81 85 LYS A O 1
ATOM 651 N N . ARG A 1 86 ? 5.645 -1.584 10.875 1.00 80.75 86 ARG A N 1
ATOM 652 C CA . ARG A 1 86 ? 4.472 -2.414 10.560 1.00 80.75 86 ARG A CA 1
ATOM 653 C C . ARG A 1 86 ? 3.451 -1.660 9.691 1.00 80.75 86 ARG A C 1
ATOM 655 O O . ARG A 1 86 ? 2.253 -1.818 9.860 1.00 80.75 86 ARG A O 1
ATOM 662 N N . GLY A 1 87 ? 3.928 -0.799 8.789 1.00 74.81 87 GLY A N 1
ATOM 663 C CA . GLY A 1 87 ? 3.070 -0.024 7.891 1.00 74.81 87 GLY A CA 1
ATOM 664 C C . GLY A 1 87 ? 2.437 1.232 8.498 1.00 74.81 87 GLY A C 1
ATOM 665 O O . GLY A 1 87 ? 1.792 1.955 7.744 1.00 74.81 87 GLY A O 1
ATOM 666 N N . ASP A 1 88 ? 2.648 1.529 9.785 1.00 81.31 88 ASP A N 1
ATOM 667 C CA . ASP A 1 88 ? 2.072 2.694 10.477 1.00 81.31 88 ASP A CA 1
ATOM 668 C C . ASP A 1 88 ? 2.494 4.007 9.800 1.00 81.31 88 ASP A C 1
ATOM 670 O O . ASP A 1 88 ? 3.691 4.281 9.603 1.00 81.31 88 ASP A O 1
ATOM 674 N N . LEU A 1 89 ? 1.508 4.809 9.399 1.00 75.62 89 LEU A N 1
ATOM 675 C CA . LEU A 1 89 ? 1.745 6.093 8.752 1.00 75.62 89 LEU A CA 1
ATOM 676 C C . LEU A 1 89 ? 2.070 7.160 9.802 1.00 75.62 89 LEU A C 1
ATOM 678 O O . LEU A 1 89 ? 1.383 7.305 10.797 1.00 75.62 89 LEU A O 1
ATOM 682 N N . TYR A 1 90 ? 3.117 7.944 9.540 1.00 63.44 90 TYR A N 1
ATOM 683 C CA . TYR A 1 90 ? 3.694 8.985 10.404 1.00 63.44 90 TYR A CA 1
ATOM 684 C C . TYR A 1 90 ? 4.530 8.539 11.613 1.00 63.44 90 TYR A C 1
ATOM 686 O O . TYR A 1 90 ? 4.047 8.272 12.711 1.00 63.44 90 TYR A O 1
ATOM 694 N N . VAL A 1 91 ? 5.846 8.708 11.435 1.00 44.19 91 VAL A N 1
ATOM 695 C CA . VAL A 1 91 ? 6.738 9.283 12.446 1.00 44.19 91 VAL A CA 1
ATOM 696 C C . VAL A 1 91 ? 7.710 10.206 11.718 1.00 44.19 91 VAL A C 1
ATOM 698 O O . VAL A 1 91 ? 8.545 9.734 10.949 1.00 44.19 91 VAL A O 1
ATOM 701 N N . SER A 1 92 ? 7.647 11.502 11.994 1.00 41.84 92 SER A N 1
ATOM 702 C CA . SER A 1 92 ? 8.794 12.378 11.778 1.00 41.84 92 SER A CA 1
ATOM 703 C C . SER A 1 92 ? 8.995 13.204 13.029 1.00 41.84 92 SER A C 1
ATOM 705 O O . SER A 1 92 ? 8.273 14.170 13.217 1.00 41.84 92 SER A O 1
ATOM 707 N 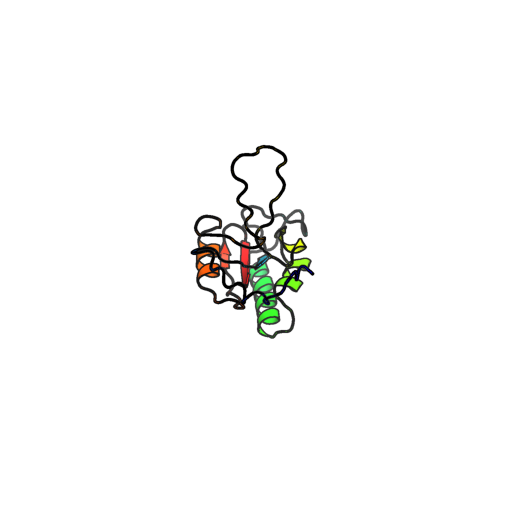N . LEU A 1 93 ? 9.949 12.808 13.873 1.00 36.97 93 LEU A N 1
ATOM 708 C CA . LEU A 1 93 ? 10.755 13.714 14.695 1.00 36.97 93 LEU A CA 1
ATOM 709 C C . LEU A 1 93 ? 12.123 13.039 14.955 1.00 36.97 93 LEU A C 1
ATOM 711 O O . LEU A 1 93 ? 12.143 11.816 15.122 1.00 36.97 93 LEU A O 1
ATOM 715 N N . PRO A 1 94 ? 13.252 13.781 14.996 1.00 42.19 94 PRO A N 1
ATOM 716 C CA . PRO A 1 94 ? 13.340 15.232 15.163 1.00 42.19 94 PRO A CA 1
ATOM 717 C C . PRO A 1 94 ? 13.993 15.963 13.974 1.00 42.19 94 PRO A C 1
ATOM 719 O O . PRO A 1 94 ? 15.048 15.567 13.483 1.00 42.19 94 PRO A O 1
ATOM 722 N N . PHE A 1 95 ? 13.424 17.106 13.579 1.00 38.03 95 PHE A N 1
ATOM 723 C CA . PHE A 1 95 ? 14.209 18.169 12.951 1.00 38.03 95 PHE A CA 1
ATOM 724 C C . PHE A 1 95 ? 14.771 19.035 14.083 1.00 38.03 95 PHE A C 1
ATOM 726 O O . PHE A 1 95 ? 14.039 19.768 14.749 1.00 38.03 95 PHE A O 1
ATOM 733 N N . LEU A 1 96 ? 16.068 18.900 14.349 1.00 45.22 96 LEU A N 1
ATOM 734 C CA . LEU A 1 96 ? 16.795 19.714 15.319 1.00 45.22 96 LEU A CA 1
ATOM 735 C C . LEU A 1 96 ? 17.017 21.110 14.697 1.00 45.22 96 LEU A C 1
ATOM 737 O O . LEU A 1 96 ? 18.080 21.367 14.142 1.00 45.22 96 LEU A O 1
ATOM 741 N N . GLY A 1 97 ? 15.998 21.983 14.671 1.00 46.06 97 GLY A N 1
ATOM 742 C CA . GLY A 1 97 ? 16.140 23.237 13.913 1.00 46.06 97 GLY A CA 1
ATOM 743 C C . GLY A 1 97 ? 15.198 24.419 14.155 1.00 46.06 97 GLY A C 1
ATOM 744 O O . GLY A 1 97 ? 15.486 25.476 13.603 1.00 46.06 97 GLY A O 1
ATOM 745 N N . SER A 1 98 ? 14.113 24.340 14.941 1.00 49.62 98 SER A N 1
ATOM 746 C CA . SER A 1 98 ? 13.379 25.568 15.323 1.00 49.62 98 SER A CA 1
ATOM 747 C C . SER A 1 98 ? 12.373 25.362 16.470 1.00 49.62 98 SER A C 1
ATOM 749 O O . SER A 1 98 ? 11.603 24.405 16.416 1.00 49.62 98 SER A O 1
ATOM 751 N N . PRO A 1 99 ? 12.317 26.245 17.492 1.00 48.69 99 PRO A N 1
ATOM 752 C CA . PRO A 1 99 ? 11.501 26.057 18.696 1.00 48.69 99 PRO A CA 1
ATOM 753 C C . PRO A 1 99 ? 10.073 26.627 18.605 1.00 48.69 99 PRO A C 1
ATOM 755 O O . PRO A 1 99 ? 9.466 26.910 19.638 1.00 48.69 99 PRO A O 1
ATOM 758 N N . ARG A 1 100 ? 9.499 26.841 17.415 1.00 46.91 100 ARG A N 1
ATOM 759 C CA . ARG A 1 100 ? 8.144 27.410 17.313 1.00 46.91 100 ARG A CA 1
ATOM 760 C C . ARG A 1 100 ? 7.111 26.344 16.948 1.00 46.91 100 ARG A C 1
ATOM 762 O O . ARG A 1 100 ? 7.027 25.910 15.809 1.00 46.91 100 ARG A O 1
ATOM 769 N N . GLN A 1 101 ? 6.318 25.984 17.959 1.00 44.34 101 GLN A N 1
ATOM 770 C CA . GLN A 1 101 ? 5.088 25.190 17.891 1.00 44.34 101 GLN A CA 1
ATOM 771 C C . GLN A 1 101 ? 5.273 23.700 17.549 1.00 44.34 101 GLN A C 1
ATOM 773 O O . GLN A 1 101 ? 4.813 23.195 16.529 1.00 44.34 101 GLN A O 1
ATOM 778 N N . LEU A 1 102 ? 5.902 22.961 18.465 1.00 44.25 102 LEU A N 1
ATOM 779 C CA . LEU A 1 102 ? 5.942 21.501 18.428 1.00 44.25 102 LEU A CA 1
ATOM 780 C C . LEU A 1 102 ? 4.544 20.935 18.750 1.00 44.25 102 LEU A C 1
ATOM 782 O O . LEU A 1 102 ? 4.201 20.731 19.913 1.00 44.25 102 LEU A O 1
ATOM 786 N N . THR A 1 103 ? 3.711 20.688 17.737 1.00 43.53 103 THR A N 1
ATOM 787 C CA . THR A 1 103 ? 2.531 19.830 17.920 1.00 43.53 103 THR A CA 1
ATOM 788 C C . THR A 1 103 ? 3.030 18.388 17.951 1.00 43.53 103 THR A C 1
ATOM 790 O O . THR A 1 103 ? 3.241 17.764 16.915 1.00 43.53 103 THR A O 1
ATOM 793 N N . LEU A 1 104 ? 3.289 17.872 19.154 1.00 42.44 104 LEU A N 1
ATOM 794 C CA . LEU A 1 104 ? 3.497 16.445 19.397 1.00 42.44 104 LEU A CA 1
ATOM 795 C C . LEU A 1 104 ? 2.187 15.716 19.077 1.00 42.44 104 LEU A C 1
ATOM 797 O O . LEU A 1 104 ? 1.367 15.481 19.962 1.00 42.44 104 LEU A O 1
ATOM 801 N N . LEU A 1 105 ? 1.955 15.396 17.804 1.00 43.69 105 LEU A N 1
ATOM 802 C CA . LEU A 1 105 ? 0.949 14.399 17.474 1.00 43.69 105 LEU A CA 1
ATOM 803 C C . LEU A 1 105 ? 1.521 13.036 17.881 1.00 43.69 105 LEU A C 1
ATOM 805 O O . LEU A 1 105 ? 2.656 12.727 17.502 1.00 43.69 105 LEU A O 1
ATOM 809 N N . PRO A 1 106 ? 0.797 12.232 18.682 1.00 46.62 106 PRO A N 1
ATOM 810 C CA . PRO A 1 106 ? 1.174 10.844 18.895 1.00 46.62 106 PRO A CA 1
ATOM 811 C C . PRO A 1 106 ? 1.339 10.164 17.530 1.00 46.62 106 PRO A C 1
ATOM 813 O O . PRO A 1 106 ? 0.626 10.482 16.579 1.00 46.62 106 PRO A O 1
ATOM 816 N N . ALA A 1 107 ? 2.337 9.288 17.423 1.00 54.84 107 ALA A N 1
ATOM 817 C CA . ALA A 1 107 ? 2.652 8.553 16.201 1.00 54.84 107 ALA A CA 1
ATOM 818 C C . ALA A 1 107 ? 1.389 7.915 15.594 1.00 54.84 107 ALA A C 1
ATOM 820 O O . ALA A 1 107 ? 0.546 7.412 16.339 1.00 54.84 107 ALA A O 1
ATOM 821 N N . GLY A 1 108 ? 1.258 7.937 14.267 1.00 62.12 108 GLY A N 1
ATOM 822 C CA . GLY A 1 108 ? 0.160 7.248 13.587 1.00 62.12 108 GLY A CA 1
ATOM 823 C C . GLY A 1 108 ? -0.964 8.126 13.035 1.00 62.12 108 GLY A C 1
ATOM 824 O O . GLY A 1 108 ? -1.693 7.657 12.172 1.00 62.12 108 GLY A O 1
ATOM 825 N N . PHE A 1 109 ? -1.159 9.363 13.512 1.00 72.56 109 PHE A N 1
ATOM 826 C CA . PHE A 1 109 ? -2.364 10.141 13.179 1.00 72.56 109 PHE A CA 1
ATOM 827 C C . PHE A 1 109 ? -2.164 11.113 12.008 1.00 72.56 109 PHE A C 1
ATOM 829 O O . PHE A 1 109 ? -1.249 11.937 12.040 1.00 72.56 109 PHE A O 1
ATOM 836 N N . PHE A 1 110 ? -3.069 11.080 11.028 1.00 78.31 110 PHE A N 1
ATOM 837 C CA . PHE A 1 110 ? -3.167 12.055 9.935 1.00 78.31 110 PHE A CA 1
ATOM 838 C C . PHE A 1 110 ? -4.591 12.615 9.813 1.00 78.31 110 PHE A C 1
ATOM 840 O O . PHE A 1 110 ? -5.569 11.978 10.214 1.00 78.31 110 PHE A O 1
ATOM 847 N N . GLY A 1 111 ? -4.694 13.849 9.321 1.00 80.44 111 GLY A N 1
ATOM 848 C CA . GLY A 1 111 ? -5.945 14.552 9.055 1.00 80.44 111 GLY A CA 1
ATOM 849 C C . GLY A 1 111 ? -6.235 14.679 7.560 1.00 80.44 111 GLY A C 1
ATOM 850 O O . GLY A 1 111 ? -5.477 14.203 6.715 1.00 80.44 111 GLY A O 1
ATOM 851 N N . LYS A 1 112 ? -7.344 15.353 7.239 1.00 79.19 112 LYS A N 1
ATOM 852 C CA . LYS A 1 112 ? -7.685 15.672 5.851 1.00 79.19 112 LYS A CA 1
ATOM 853 C C . LYS A 1 112 ? -6.684 16.653 5.233 1.00 79.19 112 LYS A C 1
ATOM 855 O O . LYS A 1 112 ? -6.390 17.681 5.838 1.00 79.19 112 LYS A O 1
ATOM 860 N N . GLY A 1 113 ? -6.218 16.365 4.023 1.00 79.81 113 GLY A N 1
ATOM 861 C CA . GLY A 1 113 ? -5.220 17.132 3.277 1.00 79.81 113 GLY A CA 1
ATOM 862 C C . GLY A 1 113 ? -3.768 16.687 3.487 1.00 79.81 113 GLY A C 1
ATOM 863 O O . GLY A 1 113 ? -2.886 17.214 2.811 1.00 79.81 113 GLY A O 1
ATOM 864 N N . ASP A 1 114 ? -3.507 15.721 4.376 1.00 77.44 114 ASP A N 1
ATOM 865 C CA . ASP A 1 114 ? -2.147 15.234 4.656 1.00 77.44 114 ASP A CA 1
ATOM 866 C C . ASP A 1 114 ? -1.689 14.140 3.670 1.00 77.44 114 ASP A C 1
ATOM 868 O O . ASP A 1 114 ? -0.487 13.939 3.474 1.00 77.44 114 ASP A O 1
ATOM 872 N N . MET A 1 115 ? -2.632 13.419 3.049 1.00 84.00 115 MET A N 1
ATOM 873 C CA . MET A 1 115 ? -2.380 12.271 2.165 1.00 84.00 115 MET A CA 1
ATOM 874 C C . MET A 1 115 ? -2.947 12.488 0.752 1.00 84.00 115 MET A C 1
ATOM 876 O O . MET A 1 115 ? -3.643 13.463 0.479 1.00 84.00 115 MET A O 1
ATOM 880 N N . GLN A 1 116 ? -2.625 11.580 -0.183 1.00 86.75 116 GLN A N 1
ATOM 881 C CA . GLN A 1 116 ? -3.289 11.566 -1.496 1.00 86.75 116 GLN A CA 1
ATOM 882 C C . GLN A 1 116 ? -4.790 11.339 -1.305 1.00 86.75 116 GLN A C 1
ATOM 884 O O . GLN A 1 116 ? -5.184 10.548 -0.447 1.00 86.75 116 GLN A O 1
ATOM 889 N N . LYS A 1 117 ? -5.612 12.024 -2.103 1.00 89.56 117 LYS A N 1
ATOM 890 C CA . LYS A 1 117 ? -7.064 12.078 -1.913 1.00 89.56 117 LYS A CA 1
ATOM 891 C C . LYS A 1 117 ? -7.700 10.687 -1.900 1.00 89.56 117 LYS A C 1
ATOM 893 O O . LYS A 1 117 ? -8.517 10.397 -1.041 1.00 89.56 117 LYS A O 1
ATOM 898 N N . GLU A 1 118 ? -7.270 9.813 -2.801 1.00 91.81 118 GLU A N 1
ATOM 899 C CA . GLU A 1 118 ? -7.773 8.446 -2.934 1.00 91.81 118 GLU A CA 1
ATOM 900 C C . GLU A 1 118 ? -7.448 7.600 -1.695 1.00 91.81 118 GLU A C 1
ATOM 902 O O . GLU A 1 118 ? -8.278 6.826 -1.222 1.00 91.81 118 GLU A O 1
ATOM 907 N N . PHE A 1 119 ? -6.247 7.783 -1.139 1.00 90.44 119 PHE A N 1
ATOM 908 C CA . PHE A 1 119 ? -5.824 7.120 0.092 1.00 90.44 119 PHE A CA 1
ATOM 909 C C . PHE A 1 119 ? -6.627 7.626 1.292 1.00 90.44 119 PHE A C 1
ATOM 911 O O . PHE A 1 119 ? -7.094 6.842 2.115 1.00 90.44 119 PHE A O 1
ATOM 918 N N . GLU A 1 120 ? -6.773 8.944 1.390 1.00 89.50 120 GLU A N 1
ATOM 919 C CA . GLU A 1 120 ? -7.510 9.602 2.459 1.00 89.50 120 GLU A CA 1
ATOM 920 C C . GLU A 1 120 ? -8.979 9.178 2.468 1.00 89.50 120 GLU A C 1
ATOM 922 O O . GLU A 1 120 ? -9.462 8.686 3.486 1.00 89.50 120 GLU A O 1
ATOM 927 N N . ASP A 1 121 ? -9.669 9.311 1.336 1.00 90.75 121 ASP A N 1
ATOM 928 C CA . ASP A 1 121 ? -11.088 8.978 1.214 1.00 90.75 121 ASP A CA 1
ATOM 929 C C . ASP A 1 121 ? -11.342 7.519 1.629 1.00 90.75 121 ASP A C 1
ATOM 931 O O . ASP A 1 121 ? -12.279 7.241 2.381 1.00 90.75 121 ASP A O 1
ATOM 935 N N . ALA A 1 122 ? -10.461 6.596 1.225 1.00 92.38 122 ALA A N 1
ATOM 936 C CA . ALA A 1 122 ? -10.536 5.201 1.639 1.00 92.38 122 ALA A CA 1
ATOM 937 C C . ALA A 1 122 ? -10.280 5.021 3.143 1.00 92.38 122 ALA A C 1
ATOM 939 O O . ALA A 1 122 ? -11.074 4.376 3.819 1.00 92.38 122 ALA A O 1
ATOM 940 N N . ALA A 1 123 ? -9.218 5.610 3.696 1.00 90.38 123 ALA A N 1
ATOM 941 C CA . ALA A 1 123 ? -8.867 5.448 5.106 1.00 90.38 123 ALA A CA 1
ATOM 942 C C . ALA A 1 123 ? -9.922 6.037 6.061 1.00 90.38 123 ALA A C 1
ATOM 944 O O . ALA A 1 123 ? -10.222 5.451 7.103 1.00 90.38 123 ALA A O 1
ATOM 945 N N . PHE A 1 124 ? -10.508 7.184 5.708 1.00 89.44 124 PHE A N 1
ATOM 946 C CA . PHE A 1 124 ? -11.564 7.824 6.495 1.00 89.44 124 PHE A CA 1
ATOM 947 C C . PHE A 1 124 ? -12.909 7.091 6.400 1.00 89.44 124 PHE A C 1
ATOM 949 O O . PHE A 1 124 ? -13.714 7.207 7.328 1.00 89.44 124 PHE A O 1
ATOM 956 N N . ALA A 1 125 ? -13.150 6.332 5.327 1.00 91.75 125 ALA A N 1
ATOM 957 C CA . ALA A 1 125 ? -14.345 5.504 5.179 1.00 91.75 125 ALA A CA 1
ATOM 958 C C . ALA A 1 125 ? -14.313 4.226 6.042 1.00 91.75 125 ALA A C 1
ATOM 960 O O . ALA A 1 125 ? -15.374 3.690 6.364 1.00 91.75 125 ALA A O 1
ATOM 961 N N . LEU A 1 126 ? -13.127 3.753 6.441 1.00 89.50 126 LEU A N 1
ATOM 962 C CA . LEU A 1 126 ? -12.958 2.541 7.250 1.00 89.50 126 LEU A CA 1
ATOM 963 C C . LEU A 1 126 ? -13.336 2.755 8.714 1.00 89.50 126 LEU A C 1
ATOM 965 O O . LEU A 1 126 ? -13.104 3.820 9.298 1.00 89.50 126 LEU A O 1
ATOM 969 N N . LYS A 1 127 ? -13.842 1.700 9.353 1.00 89.81 127 LYS A N 1
ATOM 970 C CA . LYS A 1 127 ? -13.976 1.627 10.813 1.00 89.81 127 LYS A CA 1
ATOM 971 C C . LYS A 1 127 ? -12.650 1.204 11.459 1.00 89.81 127 LYS A C 1
ATOM 973 O O . LYS A 1 127 ? -11.844 0.553 10.807 1.00 89.81 127 LYS A O 1
ATOM 978 N N . PRO A 1 128 ? -12.400 1.550 12.735 1.00 87.38 128 PRO A N 1
ATOM 979 C CA . PRO A 1 128 ? -11.239 1.031 13.458 1.00 87.38 128 PRO A CA 1
ATOM 980 C C . PRO A 1 128 ? -11.206 -0.507 13.434 1.00 87.38 128 PRO A C 1
ATOM 982 O O . PRO A 1 128 ? -12.210 -1.147 13.745 1.00 87.38 128 PRO A O 1
ATOM 985 N N . GLY A 1 129 ? -10.064 -1.078 13.063 1.00 86.56 129 GLY A N 1
ATOM 986 C CA . GLY A 1 129 ? -9.822 -2.504 12.848 1.00 86.56 129 GLY A CA 1
ATOM 987 C C . GLY A 1 129 ? -10.205 -3.024 11.458 1.00 86.56 129 GLY A C 1
ATOM 988 O O . GLY A 1 129 ? -10.049 -4.215 11.197 1.00 86.56 129 GLY A O 1
ATOM 989 N N . GLU A 1 130 ? -10.738 -2.180 10.573 1.00 90.62 130 GLU A N 1
ATOM 990 C CA . GLU A 1 130 ? -11.176 -2.583 9.236 1.00 90.62 130 GLU A CA 1
ATOM 991 C C . GLU A 1 130 ? -10.054 -2.425 8.205 1.00 90.62 130 GLU A C 1
ATOM 993 O O . GLU A 1 130 ? -9.300 -1.450 8.230 1.00 90.62 130 GLU A O 1
ATOM 998 N N . VAL A 1 131 ? -9.984 -3.377 7.271 1.00 91.62 131 VAL A N 1
ATOM 999 C CA . VAL A 1 131 ? -9.037 -3.376 6.152 1.00 91.62 131 VAL A CA 1
ATOM 1000 C C . VAL A 1 131 ? -9.770 -3.004 4.865 1.00 91.62 131 VAL A C 1
ATOM 1002 O O . VAL A 1 131 ? -10.811 -3.582 4.546 1.00 91.62 131 VAL A O 1
ATOM 1005 N N . SER A 1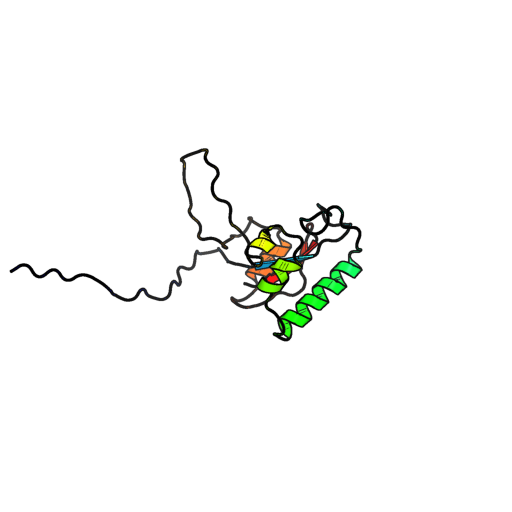 132 ? -9.223 -2.055 4.110 1.00 93.56 132 SER A N 1
ATOM 1006 C CA . SER A 1 132 ? -9.767 -1.626 2.826 1.00 93.56 132 SER A CA 1
ATOM 1007 C C . SER A 1 132 ? -9.601 -2.675 1.734 1.00 93.56 132 SER A C 1
ATOM 1009 O O . SER A 1 132 ? -8.770 -3.579 1.802 1.00 93.56 132 SER A O 1
ATOM 1011 N N . HIS A 1 133 ? -10.348 -2.474 0.653 1.00 93.06 133 HIS A N 1
ATOM 1012 C CA . HIS A 1 133 ? -9.985 -3.028 -0.646 1.00 93.06 133 HIS A CA 1
ATOM 1013 C C . HIS A 1 133 ? -8.721 -2.359 -1.198 1.00 93.06 133 HIS A C 1
ATOM 1015 O O . HIS A 1 133 ? -8.209 -1.390 -0.630 1.00 93.06 133 HIS A O 1
ATOM 1021 N N . VAL A 1 134 ? -8.230 -2.871 -2.324 1.00 94.81 134 VAL A N 1
ATOM 1022 C CA . VAL A 1 134 ? -7.098 -2.288 -3.045 1.00 94.81 134 VAL A CA 1
ATOM 1023 C C . VAL A 1 134 ? -7.427 -0.858 -3.485 1.00 94.81 134 VAL A C 1
ATOM 1025 O O . VAL A 1 134 ? -8.348 -0.634 -4.268 1.00 94.81 134 VAL A O 1
ATOM 1028 N N . VAL A 1 135 ? -6.648 0.103 -2.994 1.00 94.94 135 VAL A N 1
ATOM 1029 C CA . VAL A 1 135 ? -6.737 1.521 -3.349 1.00 94.94 135 VAL A CA 1
ATOM 1030 C C . VAL A 1 135 ? -5.596 1.860 -4.292 1.00 94.94 135 VAL A C 1
ATOM 1032 O O . VAL A 1 135 ? -4.424 1.691 -3.954 1.00 94.94 135 VAL A O 1
ATOM 1035 N N . GLU A 1 136 ? -5.924 2.358 -5.476 1.00 94.38 136 GLU A N 1
ATOM 1036 C CA . GLU A 1 136 ? -4.925 2.837 -6.421 1.00 94.38 136 GLU A CA 1
ATOM 1037 C C . GLU A 1 136 ? -4.612 4.312 -6.173 1.00 94.38 136 GLU A C 1
ATOM 1039 O O . GLU A 1 136 ? -5.509 5.143 -6.049 1.00 94.38 136 GLU A O 1
ATOM 1044 N N . THR A 1 137 ? -3.324 4.640 -6.120 1.00 93.75 137 THR A N 1
ATOM 1045 C CA . THR A 1 137 ? -2.842 6.016 -6.016 1.00 93.75 137 THR A CA 1
ATOM 1046 C C . THR A 1 137 ? -1.680 6.238 -6.982 1.00 93.75 137 THR A C 1
ATOM 1048 O O . THR A 1 137 ? -1.117 5.294 -7.539 1.00 93.75 137 THR A O 1
ATOM 1051 N N . ALA A 1 138 ? -1.218 7.482 -7.128 1.00 91.06 138 ALA A N 1
ATOM 1052 C CA . ALA A 1 138 ? -0.030 7.770 -7.935 1.00 91.06 138 ALA A CA 1
ATOM 1053 C C . ALA A 1 138 ? 1.247 7.092 -7.393 1.00 91.06 138 ALA A C 1
ATOM 1055 O O . ALA A 1 138 ? 2.257 6.999 -8.095 1.00 91.06 138 ALA A O 1
ATOM 1056 N N . SER A 1 139 ? 1.245 6.648 -6.131 1.00 89.56 139 SER A N 1
ATOM 1057 C CA . SER A 1 139 ? 2.377 5.936 -5.531 1.00 89.56 139 SER A CA 1
ATOM 1058 C C . SER A 1 139 ? 2.392 4.441 -5.845 1.00 89.56 139 SER A C 1
ATOM 1060 O O . SER A 1 139 ? 3.453 3.843 -5.683 1.00 89.56 139 SER A O 1
ATOM 1062 N N . GLY A 1 140 ? 1.266 3.856 -6.260 1.00 93.75 140 GLY A N 1
ATOM 1063 C CA . GLY A 1 140 ? 1.081 2.418 -6.443 1.00 93.75 140 GLY A CA 1
ATOM 1064 C C . GLY A 1 140 ? -0.252 1.936 -5.868 1.00 93.75 140 GLY A C 1
ATOM 1065 O O . GLY A 1 140 ? -1.200 2.708 -5.726 1.00 93.75 140 GLY A O 1
ATOM 1066 N N . LEU A 1 141 ? -0.314 0.652 -5.526 1.00 95.50 141 LEU A N 1
ATOM 1067 C CA . LEU A 1 141 ? -1.494 0.001 -4.963 1.00 95.50 141 LEU A CA 1
ATOM 1068 C C . LEU A 1 141 ? -1.356 -0.117 -3.445 1.00 95.50 141 LEU A C 1
ATOM 1070 O O . LEU A 1 141 ? -0.300 -0.508 -2.947 1.00 95.50 141 LEU A O 1
ATOM 1074 N N . HIS A 1 142 ? -2.419 0.207 -2.716 1.00 94.38 142 HIS A N 1
ATOM 1075 C CA . HIS A 1 142 ? -2.432 0.253 -1.259 1.00 94.38 142 HIS A CA 1
ATOM 1076 C C . HIS A 1 142 ? -3.512 -0.658 -0.678 1.00 94.38 142 HIS A C 1
ATOM 1078 O O . HIS A 1 142 ? -4.641 -0.683 -1.161 1.00 94.38 142 HIS A O 1
ATOM 1084 N N . LEU A 1 143 ? -3.177 -1.348 0.409 1.00 94.25 143 LEU A N 1
ATOM 1085 C CA . LEU A 1 143 ? -4.144 -1.847 1.385 1.00 94.25 143 LEU A CA 1
ATOM 1086 C C . LEU A 1 143 ? -4.004 -1.012 2.647 1.00 94.25 143 LEU A C 1
ATOM 1088 O O . LEU A 1 143 ? -2.880 -0.736 3.069 1.00 94.25 143 LEU A O 1
ATOM 1092 N N . ILE A 1 144 ? -5.127 -0.613 3.228 1.00 93.56 144 ILE A N 1
ATOM 1093 C CA . ILE A 1 144 ? -5.184 0.302 4.364 1.00 93.56 144 ILE A CA 1
ATOM 1094 C C . ILE A 1 144 ? -5.901 -0.403 5.508 1.00 93.56 144 ILE A C 1
ATOM 1096 O O . ILE A 1 144 ? -6.939 -1.012 5.289 1.00 93.56 144 ILE A O 1
ATOM 1100 N N . GLU A 1 145 ? -5.366 -0.313 6.718 1.00 91.38 145 GLU A N 1
ATOM 1101 C CA . GLU A 1 145 ? -5.996 -0.792 7.950 1.00 91.38 145 GLU A CA 1
ATOM 1102 C C . GLU A 1 145 ? -6.099 0.371 8.933 1.00 91.38 145 GLU A C 1
ATOM 1104 O O . GLU A 1 145 ? -5.111 1.081 9.130 1.00 91.38 145 GLU A O 1
ATOM 1109 N N . ARG A 1 146 ? -7.275 0.582 9.528 1.00 88.25 146 ARG A N 1
ATOM 1110 C CA . ARG A 1 146 ? -7.505 1.647 10.518 1.00 88.25 146 ARG A CA 1
ATOM 1111 C C . ARG A 1 146 ? -7.338 1.157 11.953 1.00 88.25 146 ARG A C 1
ATOM 1113 O O . ARG A 1 146 ? -7.767 0.023 12.233 1.00 88.25 146 ARG A O 1
#

Solvent-accessible surface area (backbone atoms only — not comparable to full-atom values): 8725 Å² total; per-residue (Å²): 138,85,85,83,88,78,88,80,81,77,78,72,82,84,79,72,75,55,85,74,48,47,51,38,27,40,32,32,41,56,12,48,86,17,78,61,34,47,33,94,87,38,82,67,38,75,50,46,64,66,56,31,48,54,53,51,52,54,50,49,52,36,37,76,70,65,78,43,55,64,36,63,49,4,50,79,66,26,46,43,85,37,12,86,55,35,9,37,40,58,83,88,81,83,79,93,79,76,94,78,77,86,78,81,67,68,76,24,61,46,46,86,86,75,56,59,65,61,58,42,58,52,56,72,71,46,52,85,77,34,70,54,67,85,40,70,51,69,66,23,38,31,36,40,34,50

Secondary structure (DSSP, 8-state):
------------------TTEEE-EEEEE--TTSSS---SS-SS----HHHHHHHHHHHHHHHHTTSS-HHHHHHHH-SSGGGGGTTB-------TT--S----PPTTEEETTSS-HHHHHHHHHSPTT-B--PEEETTEEEEEE-

Mean predicted aligned error: 11.18 Å

pLDDT: mean 77.58, std 20.58, range [36.97, 96.5]

Organism: NCBI:txid2773714

InterPro domains:
  IPR000297 Peptidyl-prolyl cis-trans isomerase, PpiC-type [PF00639] (26-145)
  IPR000297 Peptidyl-prolyl cis-trans isomerase, PpiC-type [PS50198] (19-146)
  IPR046357 Peptidyl-prolyl cis-trans isomerase domain superfamily [G3DSA:3.10.50.40] (12-146)
  IPR051370 Peptidyl-prolyl cis-trans isomerase Pin1 [PTHR10657] (11-146)

Foldseek 3Di:
DDDDDDDDDDDPDPPPPPPFKDFKFKAFQAAQQAPQQAAPVGRGHHHHLVRSVVVVVVVVVCCVVVVDPCLCCLLPHGRDPCSVVSRQPDDDDDPPDDDPDPPPDPGGMDGPPPDFPQVVVQQVPDDAQDWGDWTQDSRHTMIMHD